Protein AF-A0A255U371-F1 (afdb_monomer_lite)

pLDDT: mean 73.77, std 19.97, range [43.66, 97.5]

Secondary structure (DSSP, 8-state):
-HHHHHHHHHTTTTSSS------EETTEEGGGTTTS----SSS--GGGT-SSTHHHHHHHTTS-EETHHHHHHT----HHHHHHHHHTTSEEEETTEEEE-S----HHHHHHHT-

Sequence (115 aa):
MKNFLLVLCMEFLPMHIMANTQDTIIGRPLKSFDLSAFCSYNSFHPSEYLTDNNWDILCAFVQSGSAAKLDSLGIPYNRSQLRLLEVGDLLMCNNEHYTTKIHIFGKSETQQIRR

Foldseek 3Di:
DVVVVVVVVVVVPPPPPPPPPCCDDDPDHVVVVVPVPPPPPDPDDVCVVPVDCLVVVQVLQCPKDAPVSCVVVVNDDDPVSQVVCVVVQQWDADPRIIHGPDPDDDPVRVVVVVD

Radius of gyration: 20.92 Å; chains: 1; bounding box: 59×35×51 Å

Structure (mmCIF, N/CA/C/O backbone):
data_AF-A0A255U371-F1
#
_entry.id   AF-A0A255U371-F1
#
loop_
_atom_site.group_PDB
_atom_site.id
_atom_site.type_symbol
_atom_site.label_atom_id
_atom_site.label_alt_id
_atom_site.label_comp_id
_atom_site.label_asym_id
_atom_site.label_entity_id
_atom_site.label_seq_id
_atom_site.pdbx_PDB_ins_code
_atom_site.Cartn_x
_atom_site.Cartn_y
_atom_site.Cartn_z
_atom_site.occupancy
_atom_site.B_iso_or_equiv
_atom_site.auth_seq_id
_atom_site.auth_comp_id
_atom_site.auth_asym_id
_atom_site.auth_atom_id
_atom_site.pdbx_PDB_model_num
ATOM 1 N N . MET A 1 1 ? 43.842 -17.483 37.625 1.00 55.75 1 MET A N 1
ATOM 2 C CA . MET A 1 1 ? 43.332 -17.406 36.233 1.00 55.75 1 MET A CA 1
ATOM 3 C C . MET A 1 1 ? 41.881 -17.871 36.055 1.00 55.75 1 MET A C 1
ATOM 5 O O . MET A 1 1 ? 41.342 -17.679 34.980 1.00 55.75 1 MET A O 1
ATOM 9 N N . LYS A 1 2 ? 41.214 -18.443 37.071 1.00 52.19 2 LYS A N 1
ATOM 10 C CA . LYS A 1 2 ? 39.808 -18.882 36.963 1.00 52.19 2 LYS A CA 1
ATOM 11 C C . LYS A 1 2 ? 38.794 -17.775 37.304 1.00 52.19 2 LYS A C 1
ATOM 13 O O . LYS A 1 2 ? 37.706 -17.744 36.751 1.00 52.19 2 LYS A O 1
ATOM 18 N N . ASN A 1 3 ? 39.197 -16.817 38.142 1.00 53.47 3 ASN A N 1
ATOM 19 C CA . ASN A 1 3 ? 38.315 -15.742 38.613 1.00 53.47 3 ASN A CA 1
ATOM 20 C C . ASN A 1 3 ? 38.281 -14.530 37.667 1.00 53.47 3 ASN A C 1
ATOM 22 O O . ASN A 1 3 ? 37.350 -13.745 37.733 1.00 53.47 3 ASN A O 1
ATOM 26 N N . PHE A 1 4 ? 39.265 -14.390 36.772 1.00 54.12 4 PHE A N 1
ATOM 27 C CA . PHE A 1 4 ? 39.320 -13.276 35.815 1.00 54.12 4 PHE A CA 1
ATOM 28 C C . PHE A 1 4 ? 38.373 -13.498 34.623 1.00 54.12 4 PHE A C 1
ATOM 30 O O . PHE A 1 4 ? 37.742 -12.564 34.144 1.00 54.12 4 PHE A O 1
ATOM 37 N N . LEU A 1 5 ? 38.206 -14.760 34.203 1.00 54.59 5 LEU A N 1
ATOM 38 C CA . LEU A 1 5 ? 37.276 -15.149 33.137 1.00 54.59 5 LEU A CA 1
ATOM 39 C C . LEU A 1 5 ? 35.807 -14.914 33.541 1.00 54.59 5 LEU A C 1
ATOM 41 O O . LEU A 1 5 ? 34.975 -14.582 32.709 1.00 54.59 5 LEU A O 1
ATOM 45 N N . LEU A 1 6 ? 35.504 -15.058 34.834 1.00 53.06 6 LEU A N 1
ATOM 46 C CA . LEU A 1 6 ? 34.151 -14.946 35.385 1.00 53.06 6 LEU A CA 1
ATOM 47 C C . LEU A 1 6 ? 33.686 -13.483 35.497 1.00 53.06 6 LEU A C 1
ATOM 49 O O . LEU A 1 6 ? 32.506 -13.202 35.314 1.00 53.06 6 LEU A O 1
ATOM 53 N N . VAL A 1 7 ? 34.622 -12.555 35.728 1.00 55.25 7 VAL A N 1
ATOM 54 C CA . VAL A 1 7 ? 34.356 -11.105 35.737 1.00 55.25 7 VAL A CA 1
ATOM 55 C C . VAL A 1 7 ? 34.104 -10.595 34.315 1.00 55.25 7 VAL A C 1
ATOM 57 O O . VAL A 1 7 ? 33.139 -9.872 34.094 1.00 55.25 7 VAL A O 1
ATOM 60 N N . LEU A 1 8 ? 34.876 -11.067 33.327 1.00 52.19 8 LEU A N 1
ATOM 61 C CA . LEU A 1 8 ? 34.690 -10.687 31.921 1.00 52.19 8 LEU A CA 1
ATOM 62 C C . LEU A 1 8 ? 33.334 -11.158 31.355 1.00 52.19 8 LEU A C 1
ATOM 64 O O . LEU A 1 8 ? 32.747 -10.479 30.524 1.00 52.19 8 LEU A O 1
ATOM 68 N N . CYS A 1 9 ? 32.796 -12.291 31.822 1.00 53.75 9 CYS A N 1
ATOM 69 C CA . CYS A 1 9 ? 31.477 -12.779 31.396 1.00 53.75 9 CYS A CA 1
ATOM 70 C C . CYS A 1 9 ? 30.289 -12.004 32.002 1.00 53.75 9 CYS A C 1
ATOM 72 O O . CYS A 1 9 ? 29.194 -12.066 31.448 1.00 53.75 9 CYS A O 1
ATOM 74 N N . MET A 1 10 ? 30.480 -11.287 33.115 1.00 54.03 10 MET A N 1
ATOM 75 C CA . MET A 1 10 ? 29.415 -10.529 33.793 1.00 54.03 10 MET A CA 1
ATOM 76 C C . MET A 1 10 ? 29.214 -9.119 33.215 1.00 54.03 10 MET A C 1
ATOM 78 O O . MET A 1 10 ? 28.117 -8.574 33.316 1.00 54.03 10 MET A O 1
ATOM 82 N N . GLU A 1 11 ? 30.225 -8.537 32.564 1.00 51.34 11 GLU A N 1
ATOM 83 C CA . GLU A 1 11 ? 30.144 -7.170 32.020 1.00 51.34 11 GLU A CA 1
ATOM 84 C C . GLU A 1 11 ? 29.431 -7.081 30.657 1.00 51.34 11 GLU A C 1
ATOM 86 O O . GLU A 1 11 ? 28.959 -6.011 30.279 1.00 51.34 11 GLU A O 1
ATOM 91 N N . PHE A 1 12 ? 29.261 -8.198 29.940 1.00 52.84 12 PHE A N 1
ATOM 92 C CA . PHE A 1 12 ? 28.589 -8.220 28.630 1.00 52.84 12 PHE A CA 1
ATOM 93 C C . PHE A 1 12 ? 27.083 -8.541 28.681 1.00 52.84 12 PHE A C 1
ATOM 95 O O . PHE A 1 12 ? 26.445 -8.651 27.635 1.00 52.84 12 PHE A O 1
ATOM 102 N N . LEU A 1 13 ? 26.485 -8.688 29.871 1.00 53.91 13 LEU A N 1
ATOM 103 C CA . LEU A 1 13 ? 25.132 -9.244 30.034 1.00 53.91 13 LEU A CA 1
ATOM 104 C C . LEU A 1 13 ? 24.007 -8.281 30.473 1.00 53.91 13 LEU A C 1
ATOM 106 O O . LEU A 1 13 ? 22.985 -8.758 30.967 1.00 53.91 13 LEU A O 1
ATOM 110 N N . PRO A 1 14 ? 24.070 -6.964 30.190 1.00 50.38 14 PRO A N 1
ATOM 111 C CA . PRO A 1 14 ? 22.830 -6.202 30.064 1.00 50.38 14 PRO A CA 1
ATOM 112 C C . PRO A 1 14 ? 2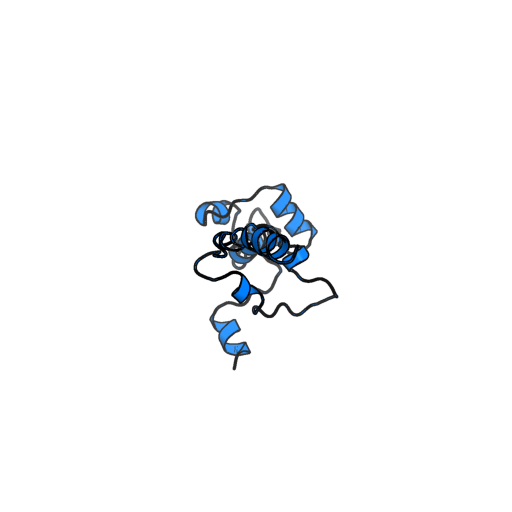2.805 -5.323 28.808 1.00 50.38 14 PRO A C 1
ATOM 114 O O . PRO A 1 14 ? 22.344 -4.191 28.858 1.00 50.38 14 PRO A O 1
ATOM 117 N N . MET A 1 15 ? 23.256 -5.833 27.658 1.00 45.06 15 MET A N 1
ATOM 118 C CA . MET A 1 15 ? 22.952 -5.208 26.356 1.00 45.06 15 MET A CA 1
ATOM 119 C C . MET A 1 15 ? 21.916 -5.995 25.538 1.00 45.06 15 MET A C 1
ATOM 121 O O . MET A 1 15 ? 21.731 -5.746 24.354 1.00 45.06 15 MET A O 1
ATOM 125 N N . HIS A 1 16 ? 21.199 -6.927 26.174 1.00 46.94 16 HIS A N 1
ATOM 126 C CA . HIS A 1 16 ? 20.103 -7.673 25.545 1.00 46.94 16 HIS A CA 1
ATOM 127 C C . HIS A 1 16 ? 18.701 -7.192 25.947 1.00 46.94 16 HIS A C 1
ATOM 129 O O . HIS A 1 16 ? 17.720 -7.726 25.441 1.00 46.94 16 HIS A O 1
ATOM 135 N N . ILE A 1 17 ? 18.566 -6.200 26.836 1.00 53.16 17 ILE A N 1
ATOM 136 C CA . ILE A 1 17 ? 17.258 -5.891 27.450 1.00 53.16 17 ILE A CA 1
ATOM 137 C C . ILE A 1 17 ? 16.521 -4.700 26.801 1.00 53.16 17 ILE A C 1
ATOM 139 O O . ILE A 1 17 ? 15.351 -4.491 27.091 1.00 53.16 17 ILE A O 1
ATOM 143 N N . MET A 1 18 ? 17.110 -3.955 25.861 1.00 48.84 18 MET A N 1
ATOM 144 C CA . MET A 1 18 ? 16.455 -2.750 25.305 1.00 48.84 18 MET A CA 1
ATOM 145 C C . MET A 1 18 ? 16.365 -2.715 23.773 1.00 48.84 18 MET A C 1
ATOM 147 O O . MET A 1 18 ? 16.333 -1.645 23.181 1.00 48.84 18 MET A O 1
ATOM 151 N N . ALA A 1 19 ? 16.231 -3.872 23.121 1.00 44.34 19 ALA A N 1
ATOM 152 C CA . ALA A 1 19 ? 15.594 -3.944 21.801 1.00 44.34 19 ALA A CA 1
ATOM 153 C C . ALA A 1 19 ? 14.096 -4.257 21.975 1.00 44.34 19 ALA A C 1
ATOM 155 O O . ALA A 1 19 ? 13.574 -5.216 21.423 1.00 44.34 19 ALA A O 1
ATOM 156 N N . ASN A 1 20 ? 13.413 -3.484 22.823 1.00 47.06 20 ASN A N 1
ATOM 157 C CA . ASN A 1 20 ? 11.952 -3.444 22.868 1.00 47.06 20 ASN A CA 1
ATOM 158 C C . ASN A 1 20 ? 11.495 -2.180 22.133 1.00 47.06 20 ASN A C 1
ATOM 160 O O . ASN A 1 20 ? 10.841 -1.301 22.694 1.00 47.06 20 ASN A O 1
ATOM 164 N N . THR A 1 21 ? 11.942 -2.030 20.888 1.00 49.06 21 THR A N 1
ATOM 165 C CA . THR A 1 21 ? 11.439 -1.000 19.984 1.00 49.06 21 THR A CA 1
ATOM 166 C C . THR A 1 21 ? 10.059 -1.432 19.531 1.00 49.06 21 THR A C 1
ATOM 168 O O . THR A 1 21 ? 9.943 -2.128 18.538 1.00 49.06 21 THR A O 1
ATOM 171 N N . GLN A 1 22 ? 9.046 -1.083 20.327 1.00 52.69 22 GLN A N 1
ATOM 172 C CA . GLN A 1 22 ? 7.648 -0.877 19.929 1.00 52.69 22 GLN A CA 1
ATOM 173 C C . GLN A 1 22 ? 7.234 -1.599 18.631 1.00 52.69 22 GLN A C 1
ATOM 175 O O . GLN A 1 22 ? 6.913 -0.962 17.632 1.00 52.69 22 GLN A O 1
ATOM 180 N N . ASP A 1 23 ? 7.211 -2.934 18.665 1.00 47.41 23 ASP A N 1
ATOM 181 C CA . ASP A 1 23 ? 6.750 -3.815 17.582 1.00 47.41 23 ASP A CA 1
ATOM 182 C C . ASP A 1 23 ? 5.215 -3.742 17.428 1.00 47.41 23 ASP A C 1
ATOM 184 O O . ASP A 1 23 ? 4.523 -4.760 17.382 1.00 47.41 23 ASP A O 1
ATOM 188 N N . THR A 1 24 ? 4.637 -2.542 17.441 1.00 43.66 24 THR A N 1
ATOM 189 C CA . THR A 1 24 ? 3.192 -2.326 17.388 1.00 43.66 24 THR A CA 1
ATOM 190 C C . THR A 1 24 ? 2.845 -1.418 16.225 1.00 43.66 24 THR A C 1
ATOM 192 O O . THR A 1 24 ? 2.868 -0.195 16.348 1.00 43.66 24 THR A O 1
ATOM 195 N N . ILE A 1 25 ? 2.444 -2.029 15.116 1.00 49.12 25 ILE A N 1
ATOM 196 C CA . ILE A 1 25 ? 1.632 -1.358 14.105 1.00 49.12 25 ILE A CA 1
ATOM 197 C C . ILE A 1 25 ? 0.183 -1.557 14.561 1.00 49.12 25 ILE A C 1
ATOM 199 O O . ILE A 1 25 ? -0.265 -2.693 14.710 1.00 49.12 25 ILE A O 1
ATOM 203 N N . ILE A 1 26 ? -0.501 -0.457 14.901 1.00 53.25 26 ILE A N 1
ATOM 204 C CA . ILE A 1 26 ? -1.932 -0.379 15.260 1.00 53.25 26 ILE A CA 1
ATOM 205 C C . ILE A 1 26 ? -2.416 -1.586 16.094 1.00 53.25 26 ILE A C 1
ATOM 207 O O . ILE A 1 26 ? -3.081 -2.499 15.610 1.00 53.25 26 ILE A O 1
ATOM 211 N N . GLY A 1 27 ? -2.080 -1.597 17.387 1.00 55.81 27 GLY A N 1
ATOM 212 C CA . GLY A 1 27 ? -2.698 -2.504 18.363 1.00 55.81 27 GLY A CA 1
ATOM 213 C C . GLY A 1 27 ? -2.372 -3.996 18.218 1.00 55.81 27 GLY A C 1
ATOM 214 O O . GLY A 1 27 ? -2.998 -4.803 18.909 1.00 55.81 27 GLY A O 1
ATOM 215 N N . ARG A 1 28 ? -1.408 -4.387 17.371 1.00 49.88 28 ARG A N 1
ATOM 216 C CA . ARG A 1 28 ? -1.011 -5.792 17.220 1.00 49.88 28 ARG A CA 1
ATOM 217 C C . ARG A 1 28 ? 0.517 -5.980 17.229 1.00 49.88 28 ARG A C 1
ATOM 219 O O . ARG A 1 28 ? 1.205 -5.243 16.527 1.00 49.88 28 ARG A O 1
ATOM 226 N N . PRO A 1 29 ? 1.055 -6.965 17.979 1.00 60.72 29 PRO A N 1
ATOM 227 C CA . PRO A 1 29 ? 2.485 -7.276 17.963 1.00 60.72 29 PRO A CA 1
ATOM 228 C C . PRO A 1 29 ? 2.960 -7.764 16.587 1.00 60.72 29 PRO A C 1
ATOM 230 O O . PRO A 1 29 ? 2.313 -8.639 16.007 1.00 60.72 29 PRO A O 1
ATOM 233 N N . LEU A 1 30 ? 4.111 -7.284 16.108 1.00 58.12 30 LEU A N 1
ATOM 234 C CA . LEU A 1 30 ? 4.702 -7.628 14.803 1.00 58.12 30 LEU A CA 1
ATOM 235 C C . LEU A 1 30 ? 4.749 -9.146 14.542 1.00 58.12 30 LEU A C 1
ATOM 237 O O . LEU A 1 30 ? 4.252 -9.614 13.523 1.00 58.12 30 LEU A O 1
ATOM 241 N N . LYS A 1 31 ? 5.201 -9.936 15.527 1.00 58.47 31 LYS A N 1
ATOM 242 C CA . LYS A 1 31 ? 5.260 -11.416 15.465 1.00 58.47 31 LYS A CA 1
ATOM 243 C C . LYS A 1 31 ? 3.924 -12.106 15.166 1.00 58.47 31 LYS A C 1
ATOM 245 O O . LYS A 1 31 ? 3.886 -13.278 14.813 1.00 58.47 31 LYS A O 1
ATOM 250 N N . SER A 1 32 ? 2.801 -11.420 15.365 1.00 56.06 32 SER A N 1
ATOM 251 C CA . SER A 1 32 ? 1.471 -11.971 15.086 1.00 56.06 32 SER A CA 1
ATOM 252 C C . SER A 1 32 ? 0.994 -11.731 13.649 1.00 56.06 32 SER A C 1
ATOM 254 O O . SER A 1 32 ? -0.033 -12.295 13.258 1.00 56.06 32 SER A O 1
ATOM 256 N N . PHE A 1 33 ? 1.730 -10.928 12.871 1.00 56.94 33 PHE A N 1
ATOM 257 C CA . PHE A 1 33 ? 1.548 -10.782 11.428 1.00 56.94 33 PHE A CA 1
ATOM 258 C C . PHE A 1 33 ? 2.245 -11.893 10.634 1.00 56.94 33 PHE A C 1
ATOM 260 O O . PHE A 1 33 ? 1.741 -12.239 9.570 1.00 56.94 33 PHE A O 1
ATOM 267 N N . ASP A 1 34 ? 3.287 -12.535 11.176 1.00 52.78 34 ASP A N 1
ATOM 268 C CA . ASP A 1 34 ? 3.913 -13.729 10.571 1.00 52.78 34 ASP A CA 1
ATOM 269 C C . ASP A 1 34 ? 2.922 -14.903 10.426 1.00 52.78 34 ASP A C 1
ATOM 271 O O . ASP A 1 34 ? 3.093 -15.791 9.597 1.00 52.78 34 ASP A O 1
ATOM 275 N N . LEU A 1 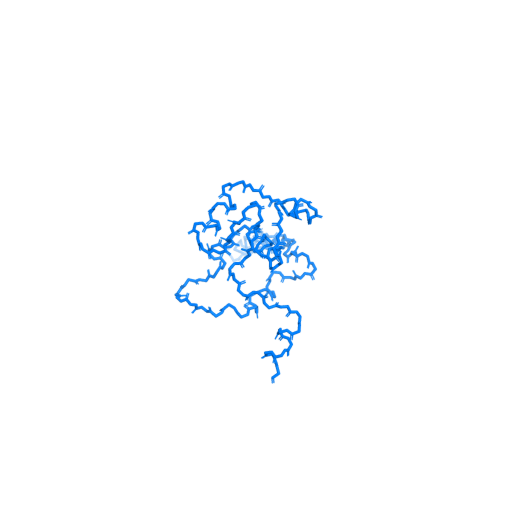35 ? 1.844 -14.893 11.222 1.00 52.94 35 LEU A N 1
ATOM 276 C CA . LEU A 1 35 ? 0.743 -15.864 11.170 1.00 52.94 35 LEU A CA 1
ATOM 277 C C . LEU A 1 35 ? -0.381 -15.473 10.195 1.00 52.94 35 LEU A C 1
ATOM 279 O O . LEU A 1 35 ? -1.350 -16.223 10.044 1.00 52.94 35 LEU A O 1
ATOM 283 N N . SER A 1 36 ? -0.306 -14.307 9.546 1.00 53.47 36 SER A N 1
ATOM 284 C CA . SER A 1 36 ? -1.150 -14.029 8.379 1.00 53.47 36 SER A CA 1
ATOM 285 C C . SER A 1 36 ? -0.646 -14.944 7.275 1.00 53.47 36 SER A C 1
ATOM 287 O O . SER A 1 36 ? 0.500 -14.819 6.865 1.00 53.47 36 SER A O 1
ATOM 289 N N . ALA A 1 37 ? -1.468 -15.897 6.843 1.00 46.97 37 ALA A N 1
ATOM 290 C CA . ALA A 1 37 ? -1.094 -16.874 5.831 1.00 46.97 37 ALA A CA 1
ATOM 291 C C . ALA A 1 37 ? -0.801 -16.188 4.485 1.00 46.97 37 ALA A C 1
ATOM 293 O O . ALA A 1 37 ? -1.666 -16.086 3.617 1.00 46.97 37 ALA A O 1
ATOM 294 N N . PHE A 1 38 ? 0.433 -15.722 4.308 1.00 48.31 38 PHE A N 1
ATOM 295 C CA . PHE A 1 38 ? 0.992 -15.415 3.008 1.00 48.31 38 PHE A CA 1
ATOM 296 C C . PHE A 1 38 ? 1.270 -16.759 2.345 1.00 48.31 38 PHE A C 1
ATOM 298 O O . PHE A 1 38 ? 2.247 -17.439 2.651 1.00 48.31 38 PHE A O 1
ATOM 305 N N . CYS A 1 39 ? 0.354 -17.191 1.482 1.00 45.88 39 CYS A N 1
ATOM 306 C CA . CYS A 1 39 ? 0.605 -18.334 0.619 1.00 45.88 39 CYS A CA 1
ATOM 307 C C . CYS A 1 39 ? 1.795 -17.953 -0.265 1.00 45.88 39 CYS A C 1
ATOM 309 O O . CYS A 1 39 ? 1.661 -17.077 -1.118 1.00 45.88 39 CYS A O 1
ATOM 311 N N . SER A 1 40 ? 2.963 -18.549 -0.014 1.00 45.19 40 SER A N 1
ATOM 312 C CA . SER A 1 40 ? 4.187 -18.303 -0.773 1.00 45.19 40 SER A CA 1
ATOM 313 C C . SER A 1 40 ? 3.976 -18.729 -2.227 1.00 45.19 40 SER A C 1
ATOM 315 O O . SER A 1 40 ? 4.144 -19.896 -2.583 1.00 45.19 40 SER A O 1
ATOM 317 N N . TYR A 1 41 ? 3.560 -17.795 -3.072 1.00 46.00 41 TYR A N 1
ATOM 318 C CA . TYR A 1 41 ? 3.677 -17.945 -4.511 1.00 46.00 41 TYR A CA 1
ATOM 319 C C . TYR A 1 41 ? 5.097 -17.512 -4.875 1.00 46.00 41 TYR A C 1
ATOM 321 O O . TYR A 1 41 ? 5.410 -16.327 -4.844 1.00 46.00 41 TYR A O 1
ATOM 329 N N . ASN A 1 42 ? 5.944 -18.494 -5.192 1.00 46.38 42 ASN A N 1
ATOM 330 C CA . ASN A 1 42 ? 7.400 -18.396 -5.355 1.00 46.38 42 ASN A CA 1
ATOM 331 C C . ASN A 1 42 ? 8.172 -18.210 -4.041 1.00 46.38 42 ASN A C 1
ATOM 333 O O . ASN A 1 42 ? 7.652 -17.715 -3.050 1.00 46.38 42 ASN A O 1
ATOM 337 N N . SER A 1 43 ? 9.426 -18.657 -4.039 1.00 56.25 43 SER A N 1
ATOM 338 C CA . SER A 1 43 ? 10.361 -18.756 -2.906 1.00 56.25 43 SER A CA 1
ATOM 339 C C . SER A 1 43 ? 10.738 -17.428 -2.222 1.00 56.25 43 SER A C 1
ATOM 341 O O . SER A 1 43 ? 11.766 -17.369 -1.557 1.00 56.25 43 SER A O 1
ATOM 343 N N . PHE A 1 44 ? 9.946 -16.374 -2.408 1.00 49.62 44 PHE A N 1
ATOM 344 C CA . PHE A 1 44 ? 10.157 -15.030 -1.890 1.00 49.62 44 PHE A CA 1
ATOM 345 C C . PHE A 1 44 ? 9.071 -14.697 -0.869 1.00 49.62 44 PHE A C 1
ATOM 347 O O . PHE A 1 44 ? 7.874 -14.774 -1.161 1.00 49.62 44 PHE A O 1
ATOM 354 N N . HIS A 1 45 ? 9.484 -14.333 0.344 1.00 54.97 45 HIS A N 1
ATOM 355 C CA . HIS A 1 45 ? 8.552 -13.942 1.393 1.00 54.97 45 HIS A CA 1
ATOM 356 C C . HIS A 1 45 ? 8.078 -12.497 1.148 1.00 54.97 45 HIS A C 1
ATOM 358 O O . HIS A 1 45 ? 8.915 -11.622 0.943 1.00 54.97 45 HIS A O 1
ATOM 364 N N . PRO A 1 46 ? 6.769 -12.181 1.200 1.00 51.19 46 PRO A N 1
ATOM 365 C CA . PRO A 1 46 ? 6.277 -10.822 0.945 1.00 51.19 46 PRO A CA 1
ATOM 366 C C . PRO A 1 46 ? 6.904 -9.733 1.826 1.00 51.19 46 PRO A C 1
ATOM 368 O O . PRO A 1 46 ? 7.018 -8.593 1.383 1.00 51.19 46 PRO A O 1
ATOM 371 N N . SER A 1 47 ? 7.386 -10.069 3.032 1.00 57.25 47 SER A N 1
ATOM 372 C CA . SER A 1 47 ? 8.138 -9.120 3.872 1.00 57.25 47 SER A CA 1
ATOM 373 C C . SER A 1 47 ? 9.424 -8.605 3.219 1.00 57.25 47 SER A C 1
ATOM 375 O O . SER A 1 47 ? 9.909 -7.554 3.615 1.00 57.25 47 SER A O 1
ATOM 377 N N . GLU A 1 48 ? 9.973 -9.308 2.225 1.00 54.34 48 GLU A N 1
ATOM 378 C CA . GLU A 1 48 ? 11.152 -8.874 1.466 1.00 54.34 48 GLU A CA 1
ATOM 379 C C . GLU A 1 48 ? 10.835 -7.707 0.510 1.00 54.34 48 GLU A C 1
ATOM 381 O O . GLU A 1 48 ? 11.731 -6.939 0.169 1.00 54.34 48 GLU A O 1
ATOM 386 N N . TYR A 1 49 ? 9.562 -7.512 0.138 1.00 52.22 49 TYR A N 1
ATOM 387 C CA . TYR A 1 49 ? 9.077 -6.367 -0.655 1.00 52.22 49 TYR A CA 1
ATOM 388 C C . TYR A 1 49 ? 8.311 -5.324 0.185 1.00 52.22 49 TYR A C 1
ATOM 390 O O . TYR A 1 49 ? 8.021 -4.220 -0.284 1.00 52.22 49 TYR A O 1
ATOM 398 N N . LEU A 1 50 ? 7.962 -5.671 1.427 1.00 59.41 50 LEU A N 1
ATOM 399 C CA . LEU A 1 50 ? 7.118 -4.890 2.338 1.00 59.41 50 LEU A CA 1
ATOM 400 C C . LEU A 1 50 ? 7.913 -4.365 3.548 1.00 59.41 50 LEU A C 1
ATOM 402 O O . LEU A 1 50 ? 7.390 -4.303 4.654 1.00 59.41 50 LEU A O 1
ATOM 406 N N . THR A 1 51 ? 9.182 -4.002 3.357 1.00 56.53 51 THR A N 1
ATOM 407 C CA . THR A 1 51 ? 10.064 -3.470 4.416 1.00 56.53 51 THR A CA 1
ATOM 408 C C . THR A 1 51 ? 9.734 -2.033 4.854 1.00 56.53 51 THR A C 1
ATOM 410 O O . THR A 1 51 ? 10.377 -1.510 5.760 1.00 56.53 51 THR A O 1
ATOM 413 N N . ASP A 1 52 ? 8.721 -1.412 4.247 1.00 73.44 52 ASP A N 1
ATOM 414 C CA . ASP A 1 52 ? 8.195 -0.075 4.553 1.00 73.44 52 ASP A CA 1
ATOM 415 C C . ASP A 1 52 ? 6.674 -0.160 4.813 1.00 73.44 52 ASP A C 1
ATOM 417 O O . ASP A 1 52 ? 6.073 -1.234 4.740 1.00 73.44 52 ASP A O 1
ATOM 421 N N . ASN A 1 53 ? 5.996 0.963 5.030 1.00 88.75 53 ASN A N 1
ATOM 422 C CA . ASN A 1 53 ? 4.542 1.041 5.220 1.00 88.75 53 ASN A CA 1
ATOM 423 C C . ASN A 1 53 ? 3.697 0.743 3.950 1.00 88.75 53 ASN A C 1
ATOM 425 O O . ASN A 1 53 ? 2.512 1.079 3.875 1.00 88.75 53 ASN A O 1
ATOM 429 N N . ASN A 1 54 ? 4.278 0.068 2.952 1.00 90.12 54 ASN A N 1
ATOM 430 C CA . ASN A 1 54 ? 3.616 -0.381 1.724 1.00 90.12 54 ASN A CA 1
ATOM 431 C C . ASN A 1 54 ? 2.369 -1.225 2.013 1.00 90.12 54 ASN A C 1
ATOM 433 O O . ASN A 1 54 ? 1.365 -1.109 1.312 1.00 90.12 54 ASN A O 1
ATOM 437 N N . TRP A 1 55 ? 2.416 -2.066 3.050 1.00 88.88 55 TRP A N 1
ATOM 438 C CA . TRP A 1 55 ? 1.268 -2.881 3.443 1.00 88.88 55 TRP A CA 1
ATOM 439 C C . TRP A 1 55 ? 0.078 -2.027 3.895 1.00 88.88 55 TRP A C 1
ATOM 441 O O . TRP A 1 55 ? -1.057 -2.299 3.498 1.00 88.88 55 TRP A O 1
ATOM 451 N N . ASP A 1 56 ? 0.331 -0.959 4.653 1.00 90.88 56 ASP A N 1
ATOM 452 C CA . ASP A 1 56 ? -0.710 -0.036 5.111 1.00 90.88 56 ASP A CA 1
ATOM 453 C C . ASP A 1 56 ? -1.333 0.718 3.932 1.00 90.88 56 ASP A C 1
ATOM 455 O O . ASP A 1 56 ? -2.557 0.846 3.852 1.00 90.88 56 ASP A O 1
ATOM 459 N N . ILE A 1 57 ? -0.510 1.138 2.963 1.00 93.62 57 ILE A N 1
ATOM 460 C CA . ILE A 1 57 ? -0.974 1.753 1.710 1.00 93.62 57 ILE A CA 1
ATOM 461 C C . ILE A 1 57 ? -1.892 0.791 0.941 1.00 93.62 57 ILE A C 1
ATOM 463 O O . ILE A 1 57 ? -2.986 1.170 0.519 1.00 93.62 57 ILE A O 1
ATOM 467 N N . LEU A 1 58 ? -1.483 -0.470 0.780 1.00 93.44 58 LEU A N 1
ATOM 468 C CA . LEU A 1 58 ? -2.272 -1.486 0.076 1.00 93.44 58 LEU A CA 1
ATOM 469 C C . LEU A 1 58 ? -3.588 -1.788 0.806 1.00 93.44 58 LEU A C 1
ATOM 471 O O . LEU A 1 58 ? -4.635 -1.898 0.164 1.00 93.44 58 LEU A O 1
ATOM 475 N N . CYS A 1 59 ? -3.564 -1.854 2.139 1.00 91.88 59 CYS A N 1
ATOM 476 C CA . CYS A 1 59 ? -4.763 -2.028 2.958 1.00 91.88 59 CYS A CA 1
ATOM 477 C C . CYS A 1 59 ? -5.721 -0.835 2.841 1.00 91.88 59 CYS A C 1
ATOM 479 O O . CYS A 1 59 ? -6.936 -1.025 2.732 1.00 91.88 59 CYS A O 1
ATOM 481 N N . ALA A 1 60 ? -5.202 0.396 2.807 1.00 94.62 60 ALA A N 1
ATOM 482 C CA . ALA A 1 60 ? -6.018 1.592 2.626 1.00 94.62 60 ALA A CA 1
ATOM 483 C C . ALA A 1 60 ? -6.792 1.564 1.300 1.00 94.62 60 ALA A C 1
ATOM 485 O O . ALA A 1 60 ? -7.924 2.048 1.243 1.00 94.62 60 ALA A O 1
ATOM 486 N N . PHE A 1 61 ? -6.233 0.948 0.256 1.00 96.06 61 PHE A N 1
ATOM 487 C CA . PHE A 1 61 ? -6.839 0.872 -1.074 1.00 96.06 61 PHE A CA 1
ATOM 488 C C . PHE A 1 61 ? -7.548 -0.449 -1.393 1.00 96.06 61 PHE A C 1
ATOM 490 O O . PHE A 1 61 ? -7.886 -0.681 -2.553 1.00 96.06 61 PHE A O 1
ATOM 497 N N . VAL A 1 62 ? -7.870 -1.277 -0.388 1.00 92.81 62 VAL A N 1
ATOM 498 C CA . VAL A 1 62 ? -8.868 -2.365 -0.540 1.00 92.81 62 VAL A CA 1
ATOM 499 C C . VAL A 1 62 ? -10.190 -1.813 -1.066 1.00 92.81 62 VAL A C 1
ATOM 501 O O . VAL A 1 62 ? -10.842 -2.413 -1.915 1.00 92.81 62 VAL A O 1
ATOM 504 N N . GLN A 1 63 ? -10.555 -0.621 -0.596 1.00 91.12 63 GLN A N 1
ATOM 505 C CA . GLN A 1 63 ? -11.600 0.192 -1.198 1.00 91.12 63 GLN A CA 1
ATOM 506 C C . GLN A 1 63 ? -10.955 1.319 -1.995 1.00 91.12 63 GLN A C 1
ATOM 508 O O . GLN A 1 63 ? -10.169 2.088 -1.427 1.00 91.12 63 GLN A O 1
ATOM 513 N N . SER A 1 64 ? -11.341 1.430 -3.268 1.00 95.31 64 SER A N 1
ATOM 514 C CA . SER A 1 64 ? -10.873 2.472 -4.183 1.00 95.31 64 SER A CA 1
ATOM 515 C C . SER A 1 64 ? -10.952 3.865 -3.552 1.00 95.31 64 SER A C 1
ATOM 517 O O . SER A 1 64 ? -11.949 4.206 -2.911 1.00 95.31 64 SER A O 1
ATOM 51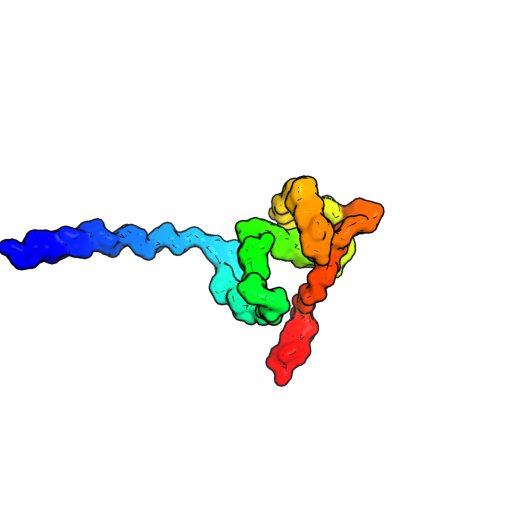9 N N . GLY A 1 65 ? -9.931 4.694 -3.760 1.00 96.31 65 GLY A N 1
ATOM 520 C CA . GLY A 1 65 ? -9.924 6.074 -3.273 1.00 96.31 65 GLY A CA 1
ATOM 521 C C . GLY A 1 65 ? -8.718 6.875 -3.749 1.00 96.31 65 GLY A C 1
ATOM 522 O O . GLY A 1 65 ? -7.773 6.318 -4.295 1.00 96.31 65 GLY A O 1
ATOM 523 N N . SER A 1 66 ? -8.744 8.191 -3.551 1.00 97.00 66 SER A N 1
ATOM 524 C CA . SER A 1 6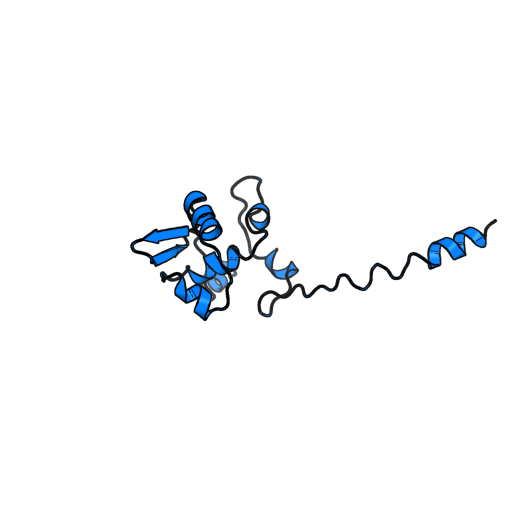6 ? -7.615 9.063 -3.890 1.00 97.00 66 SER A CA 1
ATOM 525 C C . SER A 1 66 ? -6.494 8.987 -2.849 1.00 97.00 66 SER A C 1
ATOM 527 O O . SER A 1 66 ? -6.686 8.492 -1.735 1.00 97.00 66 SER A O 1
ATOM 529 N N . ALA A 1 67 ? -5.324 9.536 -3.187 1.00 95.44 67 ALA A N 1
ATOM 530 C CA . ALA A 1 67 ? -4.184 9.608 -2.269 1.00 95.44 67 ALA A CA 1
ATOM 531 C C . ALA A 1 67 ? -4.500 10.361 -0.959 1.00 95.44 67 ALA A C 1
ATOM 533 O O . ALA A 1 67 ? -3.959 10.008 0.084 1.00 95.44 67 ALA A O 1
ATOM 534 N N . ALA A 1 68 ? -5.461 11.294 -0.975 1.00 96.19 68 ALA A N 1
ATOM 535 C CA . ALA A 1 68 ? -5.931 12.006 0.219 1.00 96.19 68 ALA A CA 1
ATOM 536 C C . ALA A 1 68 ? -6.481 11.071 1.314 1.00 96.19 68 ALA A C 1
ATOM 538 O O . ALA A 1 68 ? -6.525 11.430 2.491 1.00 96.19 68 ALA A O 1
ATOM 539 N N . LYS A 1 69 ? -6.886 9.846 0.949 1.00 96.62 69 LYS A N 1
ATOM 540 C CA . LYS A 1 69 ? -7.264 8.812 1.916 1.00 96.62 69 LYS A CA 1
ATOM 541 C C . LYS A 1 69 ? -6.095 8.449 2.831 1.00 96.62 69 LYS A C 1
ATOM 543 O O . LYS A 1 69 ? -6.305 8.290 4.029 1.00 96.62 69 LYS A O 1
ATOM 548 N N . LEU A 1 70 ? -4.878 8.359 2.295 1.00 96.38 70 LEU A N 1
ATOM 549 C CA . LEU A 1 70 ? -3.678 8.073 3.083 1.00 96.38 70 LEU A CA 1
ATOM 550 C C . LEU A 1 70 ? -3.399 9.202 4.076 1.00 96.38 70 LEU A C 1
ATOM 552 O O . LEU A 1 70 ? -3.173 8.926 5.252 1.00 96.38 70 LEU A O 1
ATOM 556 N N . ASP A 1 71 ? -3.544 10.456 3.635 1.00 96.44 71 ASP A N 1
ATOM 557 C CA . ASP A 1 71 ? -3.418 11.634 4.499 1.00 96.44 71 ASP A CA 1
ATOM 558 C C . ASP A 1 71 ? -4.436 11.589 5.652 1.00 96.44 71 ASP A C 1
ATOM 560 O O . ASP A 1 71 ? -4.080 11.793 6.812 1.00 96.44 71 ASP A O 1
ATOM 564 N N . SER A 1 72 ? -5.695 11.234 5.362 1.00 96.69 72 SER A N 1
ATOM 565 C CA . SER A 1 72 ? -6.748 11.108 6.384 1.00 96.69 72 SER A CA 1
ATOM 566 C C . SER A 1 72 ? -6.503 9.988 7.402 1.00 96.69 72 SER A C 1
ATOM 568 O O . SER A 1 72 ? -6.980 10.065 8.533 1.00 96.69 72 SER A O 1
ATOM 570 N N . LEU A 1 73 ? -5.761 8.951 7.003 1.00 94.44 73 LEU A N 1
ATOM 571 C CA . LEU A 1 73 ? -5.403 7.808 7.842 1.00 94.44 73 LEU A CA 1
ATOM 572 C C . LEU A 1 73 ? -4.046 7.995 8.539 1.00 94.44 73 LEU A C 1
ATOM 574 O O . LEU A 1 73 ? -3.647 7.134 9.319 1.00 94.44 73 LEU A O 1
ATOM 578 N N . GLY A 1 74 ? -3.335 9.095 8.265 1.00 94.75 74 GLY A N 1
ATOM 579 C CA . GLY A 1 74 ? -1.990 9.337 8.785 1.00 94.75 74 GLY A CA 1
ATOM 580 C C . GLY A 1 74 ? -0.939 8.367 8.238 1.00 94.75 74 GLY A C 1
ATOM 581 O O . GLY A 1 74 ? 0.067 8.130 8.902 1.00 94.75 74 GLY A O 1
ATOM 582 N N . ILE A 1 75 ? -1.169 7.790 7.054 1.00 93.06 75 ILE A N 1
ATOM 583 C CA . ILE A 1 75 ? -0.240 6.867 6.397 1.00 93.06 75 ILE A CA 1
ATOM 584 C C . ILE A 1 75 ? 0.707 7.707 5.530 1.00 93.06 75 ILE A C 1
ATOM 586 O O . ILE A 1 75 ? 0.260 8.256 4.520 1.00 93.06 75 ILE A O 1
ATOM 590 N N . PRO A 1 76 ? 1.996 7.844 5.892 1.00 93.12 76 PRO A N 1
ATOM 591 C CA . PRO A 1 76 ? 2.936 8.620 5.092 1.00 93.12 76 PRO A CA 1
ATOM 592 C C . PRO A 1 76 ? 3.144 7.955 3.729 1.00 93.12 76 PRO A C 1
ATOM 594 O O . PRO A 1 76 ? 3.140 6.737 3.617 1.00 93.12 76 PRO A O 1
ATOM 597 N N . TYR A 1 77 ? 3.329 8.729 2.670 1.00 93.06 77 TYR A N 1
ATOM 598 C CA . TYR A 1 77 ? 3.639 8.166 1.359 1.00 93.06 77 TYR A CA 1
ATOM 599 C C . TYR A 1 77 ? 4.430 9.161 0.529 1.00 93.06 77 TYR A C 1
ATOM 601 O O . TYR A 1 77 ? 4.396 10.372 0.752 1.00 93.06 77 TYR A O 1
ATOM 609 N N . ASN A 1 78 ? 5.128 8.648 -0.476 1.00 91.81 78 ASN A N 1
ATOM 610 C CA . ASN A 1 78 ? 5.695 9.475 -1.529 1.00 91.81 78 ASN A CA 1
ATOM 611 C C . ASN A 1 78 ? 5.266 8.960 -2.909 1.00 91.81 78 ASN A C 1
ATOM 613 O O . ASN A 1 78 ? 4.852 7.812 -3.075 1.00 91.81 78 ASN A O 1
ATOM 617 N N . ARG A 1 79 ? 5.360 9.822 -3.926 1.00 91.62 79 ARG A N 1
ATOM 618 C CA . ARG A 1 79 ? 4.931 9.470 -5.290 1.00 91.62 79 ARG A CA 1
ATOM 619 C C . ARG A 1 79 ? 5.715 8.290 -5.866 1.00 91.62 79 ARG A C 1
ATOM 621 O O . ARG A 1 79 ? 5.129 7.461 -6.554 1.00 91.62 79 ARG A O 1
ATOM 628 N N . SER A 1 80 ? 7.014 8.205 -5.585 1.00 91.06 80 SER A N 1
ATOM 629 C CA . SER A 1 80 ? 7.863 7.115 -6.076 1.00 91.06 80 SER A CA 1
ATOM 630 C C . SER A 1 80 ? 7.429 5.767 -5.504 1.00 91.06 80 SER A C 1
ATOM 632 O O . SER A 1 80 ? 7.401 4.784 -6.231 1.00 91.06 80 SER A O 1
ATOM 634 N N . GLN A 1 81 ? 7.023 5.727 -4.237 1.00 90.44 81 GLN A N 1
ATOM 635 C CA . GLN A 1 81 ? 6.519 4.537 -3.559 1.00 90.44 81 GLN A CA 1
ATOM 636 C C . GLN A 1 81 ? 5.210 4.043 -4.178 1.00 90.44 81 GLN A C 1
ATOM 638 O O . GLN A 1 81 ? 5.121 2.877 -4.555 1.00 90.44 81 GLN A O 1
ATOM 643 N N . LEU A 1 82 ? 4.228 4.932 -4.380 1.00 92.81 82 LEU A N 1
ATOM 644 C CA . LEU A 1 82 ? 2.985 4.576 -5.078 1.00 92.81 82 LEU A CA 1
ATOM 645 C C . LEU A 1 82 ? 3.277 4.048 -6.486 1.00 92.81 82 LEU A C 1
ATOM 647 O O . LEU A 1 82 ? 2.733 3.025 -6.894 1.00 92.81 82 LEU A O 1
ATOM 651 N N . ARG A 1 83 ? 4.219 4.686 -7.193 1.00 91.50 83 ARG A N 1
ATOM 652 C CA . ARG A 1 83 ? 4.628 4.250 -8.527 1.00 91.50 83 ARG A CA 1
ATOM 653 C C . ARG A 1 83 ? 5.323 2.888 -8.526 1.00 91.50 83 ARG A C 1
ATOM 655 O O . ARG A 1 83 ? 5.109 2.111 -9.449 1.00 91.50 83 ARG A O 1
ATOM 662 N N . LEU A 1 84 ? 6.142 2.586 -7.521 1.00 89.69 84 LEU A N 1
ATOM 663 C CA . LEU A 1 84 ? 6.763 1.268 -7.370 1.00 89.69 84 LEU A CA 1
ATOM 664 C C . LEU A 1 84 ? 5.709 0.186 -7.121 1.00 89.69 84 LEU A C 1
ATOM 666 O O . LEU A 1 84 ? 5.802 -0.882 -7.716 1.00 89.69 84 LEU A O 1
ATOM 670 N N . LEU A 1 85 ? 4.683 0.475 -6.316 1.00 91.38 85 LEU A N 1
ATOM 671 C CA . LEU A 1 85 ? 3.559 -0.441 -6.097 1.00 91.38 85 LEU A CA 1
ATOM 672 C C . LEU A 1 85 ? 2.721 -0.649 -7.368 1.00 91.38 85 LEU A C 1
ATOM 674 O O . LEU A 1 85 ? 2.252 -1.760 -7.606 1.00 91.38 85 LEU A O 1
ATOM 678 N N . GLU A 1 86 ? 2.566 0.385 -8.200 1.00 90.69 86 GLU A N 1
ATOM 679 C CA . GLU A 1 86 ? 1.941 0.262 -9.524 1.00 90.69 86 GLU A CA 1
ATOM 680 C C . GLU A 1 86 ? 2.760 -0.607 -10.482 1.00 90.69 86 GLU A C 1
ATOM 682 O O . GLU A 1 86 ? 2.228 -1.523 -11.103 1.00 90.69 86 GLU A O 1
ATOM 687 N N . VAL A 1 87 ? 4.064 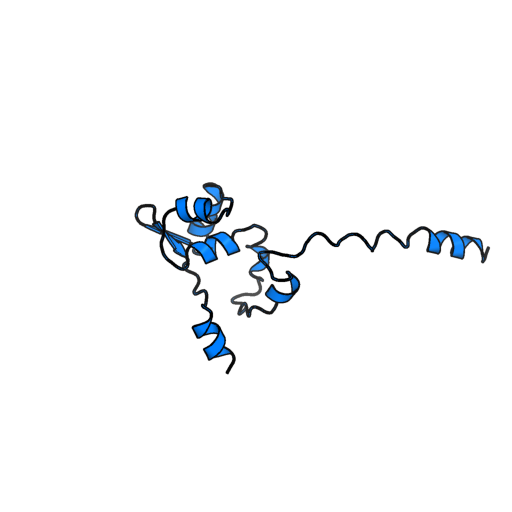-0.335 -10.605 1.00 87.50 87 VAL A N 1
ATOM 688 C CA . VAL A 1 87 ? 4.970 -1.093 -11.486 1.00 87.50 87 VAL A CA 1
ATOM 689 C C . VAL A 1 87 ? 5.121 -2.540 -11.013 1.00 87.50 87 VAL A C 1
ATOM 691 O O . VAL A 1 87 ? 5.235 -3.440 -11.840 1.00 87.50 87 VAL A O 1
ATOM 694 N N . GLY A 1 88 ? 5.084 -2.771 -9.699 1.00 86.00 88 GLY A N 1
ATOM 695 C CA . GLY A 1 88 ? 5.074 -4.097 -9.081 1.00 86.00 88 GLY A CA 1
ATOM 696 C C . GLY A 1 88 ? 3.734 -4.834 -9.174 1.00 86.00 88 GLY A C 1
ATOM 697 O O . GLY A 1 88 ? 3.606 -5.905 -8.594 1.00 86.00 88 GLY A O 1
ATOM 698 N N . ASP A 1 89 ? 2.745 -4.270 -9.872 1.00 88.38 89 ASP A N 1
ATOM 699 C CA . ASP A 1 89 ? 1.410 -4.842 -10.077 1.00 88.38 89 ASP A CA 1
ATOM 700 C C . ASP A 1 89 ? 0.607 -5.102 -8.785 1.00 88.38 89 ASP A C 1
ATOM 702 O O . ASP A 1 89 ? -0.330 -5.897 -8.760 1.00 88.38 89 ASP A O 1
ATOM 706 N N . LEU A 1 90 ? 0.942 -4.404 -7.696 1.00 90.50 90 LEU A N 1
ATOM 707 C CA . LEU A 1 90 ? 0.247 -4.511 -6.407 1.00 90.50 90 LEU A CA 1
ATOM 708 C C . LEU A 1 90 ? -0.837 -3.439 -6.249 1.00 90.50 90 LEU A C 1
ATOM 710 O O . LEU A 1 90 ? -1.829 -3.649 -5.549 1.00 90.50 90 LEU A O 1
ATOM 714 N N . LEU A 1 91 ? -0.663 -2.298 -6.915 1.00 93.69 91 LEU A N 1
ATOM 715 C CA . LEU A 1 91 ? -1.562 -1.150 -6.870 1.00 93.69 91 LEU A CA 1
ATOM 716 C C . LEU A 1 91 ? -1.963 -0.741 -8.292 1.00 93.69 91 LEU A C 1
ATOM 718 O O . LEU A 1 91 ? -1.182 -0.823 -9.231 1.00 93.69 91 LEU A O 1
ATOM 722 N N . MET A 1 92 ? -3.196 -0.296 -8.472 1.00 96.12 92 MET A N 1
ATOM 723 C CA . MET A 1 92 ? -3.706 0.227 -9.736 1.00 96.12 92 MET A CA 1
ATOM 724 C C . MET A 1 92 ? -4.178 1.655 -9.516 1.00 96.12 92 MET A C 1
ATOM 726 O O . MET A 1 92 ? -4.868 1.902 -8.533 1.00 96.12 92 MET A O 1
ATOM 730 N N . CYS A 1 93 ? -3.867 2.567 -10.436 1.00 95.00 93 CYS A N 1
ATOM 731 C CA . CYS A 1 93 ? -4.374 3.936 -10.420 1.00 95.00 93 CYS A CA 1
ATOM 732 C C . CYS A 1 93 ? -5.224 4.200 -11.669 1.00 95.00 93 CYS A C 1
ATOM 734 O O . CYS A 1 93 ? -4.720 4.117 -12.786 1.00 95.00 93 CYS A O 1
ATOM 736 N N . ASN A 1 94 ? -6.501 4.534 -11.474 1.00 93.88 94 ASN A N 1
ATOM 737 C CA . ASN A 1 94 ? -7.435 4.928 -12.529 1.00 93.88 94 ASN A CA 1
ATOM 738 C C . ASN A 1 94 ? -8.022 6.297 -12.178 1.00 93.88 94 ASN A C 1
ATOM 740 O O . ASN A 1 94 ? -8.688 6.420 -11.155 1.00 93.88 94 ASN A O 1
ATOM 744 N N . ASN A 1 95 ? -7.814 7.315 -13.018 1.00 93.00 95 ASN A N 1
ATOM 745 C CA . ASN A 1 95 ? -8.316 8.679 -12.784 1.00 93.00 95 ASN A CA 1
ATOM 746 C C . ASN A 1 95 ? -8.008 9.196 -11.362 1.00 93.00 95 ASN A C 1
ATOM 748 O O . ASN A 1 95 ? -8.903 9.659 -10.664 1.00 93.00 95 ASN A O 1
ATOM 752 N N . GLU A 1 96 ? -6.753 9.054 -10.921 1.00 92.88 96 GLU A N 1
ATOM 753 C CA . GLU A 1 96 ? -6.276 9.454 -9.580 1.00 92.88 96 GLU A CA 1
ATOM 754 C C . GLU A 1 96 ? -6.877 8.666 -8.400 1.00 92.88 96 GLU A C 1
ATOM 756 O O . GLU A 1 96 ? -6.598 8.971 -7.237 1.00 92.88 96 GLU A O 1
ATOM 761 N N . HIS A 1 97 ? -7.660 7.622 -8.675 1.00 96.56 97 HIS A N 1
ATOM 762 C CA . HIS A 1 97 ? -8.114 6.668 -7.675 1.00 96.56 97 HIS A CA 1
ATOM 763 C C . HIS A 1 97 ? -7.261 5.408 -7.688 1.00 96.56 97 HIS A C 1
ATOM 765 O O . HIS A 1 97 ? -7.170 4.695 -8.688 1.00 96.56 97 HIS A O 1
ATOM 771 N N . TYR A 1 98 ? -6.687 5.117 -6.530 1.00 97.50 98 TYR A N 1
ATOM 772 C CA . TYR A 1 98 ? -5.907 3.928 -6.273 1.00 97.50 98 TYR A CA 1
ATOM 773 C C . TYR A 1 98 ? -6.799 2.793 -5.777 1.00 97.50 98 TYR A C 1
ATOM 775 O O . TYR A 1 98 ? -7.711 3.001 -4.977 1.00 97.50 98 TYR A O 1
ATOM 783 N N . THR A 1 99 ? -6.530 1.583 -6.254 1.00 97.31 99 THR A N 1
ATOM 784 C CA . THR A 1 99 ? -7.150 0.332 -5.804 1.00 97.31 99 THR A CA 1
ATOM 785 C C . THR A 1 99 ? -6.073 -0.742 -5.726 1.00 97.31 99 THR A C 1
ATOM 787 O O . THR A 1 99 ? -5.279 -0.889 -6.655 1.00 97.31 99 THR A O 1
ATOM 790 N N . THR A 1 100 ? -6.024 -1.492 -4.628 1.00 95.00 100 THR A N 1
ATOM 791 C CA . THR A 1 100 ? -5.105 -2.632 -4.498 1.00 95.00 100 THR A CA 1
ATOM 792 C C . THR A 1 100 ? -5.527 -3.771 -5.424 1.00 95.00 100 THR A C 1
ATOM 794 O O . THR A 1 100 ? -6.715 -4.062 -5.572 1.00 95.00 100 THR A O 1
ATOM 797 N N . LYS A 1 101 ? -4.551 -4.426 -6.055 1.00 90.38 101 LYS A N 1
ATOM 798 C CA . LYS A 1 101 ? -4.772 -5.656 -6.830 1.00 90.38 101 LYS A CA 1
ATOM 799 C C . LYS A 1 101 ? -4.680 -6.909 -5.961 1.00 90.38 101 LYS A C 1
ATOM 801 O O . LYS A 1 101 ? -5.127 -7.978 -6.370 1.00 90.38 101 LYS A O 1
ATOM 806 N N . ILE A 1 102 ? -4.128 -6.781 -4.755 1.00 88.81 102 ILE A N 1
ATOM 807 C CA . ILE A 1 102 ? -4.053 -7.877 -3.794 1.00 88.81 102 ILE A CA 1
ATOM 808 C C . ILE A 1 102 ? -5.442 -8.107 -3.204 1.00 88.81 102 ILE A C 1
ATOM 810 O O . ILE A 1 102 ? -6.068 -7.190 -2.673 1.00 88.81 102 ILE A O 1
ATOM 814 N N . HIS A 1 103 ? -5.909 -9.351 -3.232 1.00 87.19 103 HIS A N 1
ATOM 815 C CA . HIS A 1 103 ? -7.144 -9.713 -2.554 1.00 87.19 103 HIS A CA 1
ATOM 816 C C . HIS A 1 103 ? -6.906 -9.826 -1.039 1.00 87.19 103 HIS A C 1
ATOM 818 O O . HIS A 1 103 ? -6.491 -10.869 -0.536 1.00 87.19 103 HIS A O 1
ATOM 824 N N . ILE A 1 104 ? -7.119 -8.724 -0.317 1.00 86.38 104 ILE A N 1
ATOM 825 C CA . ILE A 1 104 ? -6.965 -8.659 1.141 1.00 86.38 104 ILE A CA 1
ATOM 826 C C . ILE A 1 104 ? -8.319 -8.948 1.793 1.00 86.38 104 ILE A C 1
ATOM 828 O O . ILE A 1 104 ? -9.275 -8.192 1.628 1.00 86.38 104 ILE A O 1
ATOM 832 N N . PHE A 1 105 ? -8.388 -10.036 2.557 1.00 85.44 105 PHE A N 1
ATOM 833 C CA . PHE A 1 105 ? -9.609 -10.458 3.236 1.00 85.44 105 PHE A CA 1
ATOM 834 C C . PHE A 1 105 ? -9.994 -9.541 4.395 1.00 85.44 105 PHE A C 1
ATOM 836 O O . PHE A 1 105 ? -9.181 -9.212 5.262 1.00 85.44 105 PHE A O 1
ATOM 843 N N . GLY A 1 106 ? -11.282 -9.210 4.465 1.00 83.94 106 GLY A N 1
ATOM 844 C CA . GLY A 1 106 ? -11.882 -8.579 5.626 1.00 83.94 106 GLY A CA 1
ATOM 845 C C . GLY A 1 106 ? -12.124 -9.562 6.774 1.00 83.94 106 GLY A C 1
ATOM 846 O O . GLY A 1 106 ? -11.783 -10.750 6.743 1.00 83.94 106 GLY A O 1
ATOM 847 N N . LYS A 1 107 ? -12.748 -9.053 7.842 1.00 85.25 107 LYS A N 1
ATOM 848 C CA . LYS A 1 107 ? -13.063 -9.838 9.046 1.00 85.25 107 LYS A CA 1
ATOM 849 C C . LYS A 1 107 ? -13.964 -11.035 8.733 1.00 85.25 107 LYS A C 1
ATOM 851 O O . LYS A 1 107 ? -13.766 -12.100 9.312 1.00 85.25 107 LYS A O 1
ATOM 856 N N . SER A 1 108 ? -14.952 -10.853 7.857 1.00 87.25 108 SER A N 1
ATOM 857 C CA . SER A 1 108 ? -15.911 -11.907 7.524 1.00 87.25 108 SER A CA 1
ATOM 858 C C . SER A 1 108 ? -15.256 -13.009 6.696 1.00 87.25 108 SER A C 1
ATOM 860 O O . SER A 1 108 ? -15.343 -14.171 7.090 1.00 87.25 108 SER A O 1
ATOM 862 N N . GLU A 1 109 ? -14.522 -12.662 5.633 1.00 85.25 109 GLU A N 1
ATOM 863 C CA . GLU A 1 109 ? -13.822 -13.651 4.801 1.00 85.25 109 GLU A CA 1
ATOM 864 C C . GLU A 1 109 ? -12.761 -14.406 5.615 1.00 85.25 109 GLU A C 1
ATOM 866 O O . GLU A 1 109 ? -12.690 -15.634 5.577 1.00 85.25 109 GLU A O 1
ATOM 871 N N . THR A 1 110 ? -12.011 -13.695 6.467 1.00 85.75 110 THR A N 1
ATOM 872 C CA . THR A 1 110 ? -11.032 -14.316 7.375 1.00 85.75 110 THR A CA 1
ATOM 873 C C . THR A 1 110 ? -11.687 -15.315 8.337 1.00 85.75 110 THR A C 1
ATOM 875 O O . THR A 1 110 ? -11.107 -16.355 8.646 1.00 85.75 110 THR A O 1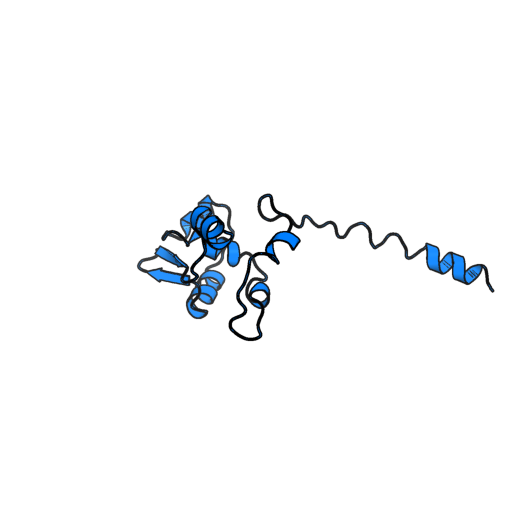
ATOM 878 N N . GLN A 1 111 ? -12.890 -15.019 8.842 1.00 89.50 111 GLN A N 1
ATOM 879 C CA . GLN A 1 111 ? -13.630 -15.934 9.718 1.00 89.50 111 GLN A CA 1
ATOM 880 C C . GLN A 1 111 ? -14.153 -17.164 8.976 1.00 89.50 111 GLN A C 1
ATOM 882 O O . GLN A 1 111 ? -14.216 -18.230 9.580 1.00 89.50 111 GLN A O 1
ATOM 887 N N . GLN A 1 112 ? -14.533 -17.026 7.705 1.00 91.25 112 GLN A N 1
ATOM 888 C CA . GLN A 1 112 ? -15.019 -18.143 6.895 1.00 91.25 112 GLN A CA 1
ATOM 889 C C . GLN A 1 112 ? -13.912 -19.159 6.606 1.00 91.25 112 GLN A C 1
ATOM 891 O O . GLN A 1 112 ? -14.161 -20.351 6.708 1.00 91.25 112 GLN A O 1
ATOM 896 N N . ILE A 1 113 ? -12.693 -18.698 6.317 1.00 83.81 113 ILE A N 1
ATOM 897 C CA . ILE A 1 113 ? -11.561 -19.572 5.954 1.00 83.81 113 ILE A CA 1
ATOM 898 C C . ILE A 1 113 ? -10.978 -20.318 7.165 1.00 83.81 113 ILE A C 1
ATOM 900 O O . ILE A 1 113 ? -10.344 -21.356 7.014 1.00 83.81 113 ILE A O 1
ATOM 904 N N . ARG A 1 114 ? -11.170 -19.795 8.380 1.00 85.06 114 ARG A N 1
ATOM 905 C CA . ARG A 1 114 ? -10.677 -20.414 9.625 1.00 85.06 114 ARG A CA 1
ATOM 906 C C . ARG A 1 114 ? -11.611 -21.480 10.209 1.00 85.06 114 ARG A C 1
ATOM 908 O O . ARG A 1 114 ? -11.286 -22.023 11.264 1.00 85.06 114 ARG A O 1
ATOM 915 N N . ARG A 1 115 ? -12.775 -21.704 9.599 1.00 70.81 115 ARG A N 1
ATOM 916 C CA . ARG A 1 115 ? -13.717 -22.763 9.981 1.00 70.81 115 ARG A CA 1
ATOM 917 C C . ARG A 1 115 ? -13.397 -24.038 9.224 1.00 70.81 115 ARG A C 1
ATOM 919 O O . ARG A 1 115 ? -13.531 -25.102 9.860 1.00 70.81 115 ARG A O 1
#